Protein AF-A0A956QM37-F1 (afdb_monomer)

pLDDT: mean 87.68, std 10.73, range [43.72, 97.38]

Structure (mmCIF, N/CA/C/O backbone):
data_AF-A0A956QM37-F1
#
_entry.id   AF-A0A956QM37-F1
#
loop_
_atom_site.group_PDB
_atom_site.id
_atom_site.type_symbol
_atom_site.label_atom_id
_atom_site.label_alt_id
_atom_site.label_comp_id
_atom_site.label_asym_id
_atom_site.label_entity_id
_atom_site.label_seq_id
_atom_site.pdbx_PDB_ins_code
_atom_site.Cartn_x
_atom_site.Cartn_y
_atom_site.Cartn_z
_atom_site.occupancy
_atom_site.B_iso_or_equiv
_atom_site.auth_seq_id
_atom_site.auth_comp_id
_atom_site.auth_asym_id
_atom_site.auth_atom_id
_atom_site.pdbx_PDB_model_num
ATOM 1 N N . MET A 1 1 ? 3.817 -8.474 27.853 1.00 44.75 1 MET A N 1
ATOM 2 C CA . MET A 1 1 ? 2.717 -8.891 26.954 1.00 44.75 1 MET A CA 1
ATOM 3 C C . MET A 1 1 ? 1.978 -7.643 26.510 1.00 44.75 1 MET A C 1
ATOM 5 O O . MET A 1 1 ? 1.406 -6.959 27.348 1.00 44.75 1 MET A O 1
ATOM 9 N N . SER A 1 2 ? 2.094 -7.289 25.232 1.00 54.25 2 SER A N 1
ATOM 10 C CA . SER A 1 2 ? 1.433 -6.114 24.660 1.00 54.25 2 SER A CA 1
ATOM 11 C C . SER A 1 2 ? -0.084 -6.309 24.634 1.00 54.25 2 SER A C 1
ATOM 13 O O . SER A 1 2 ? -0.561 -7.375 24.242 1.00 54.25 2 SER A O 1
ATOM 15 N N . LYS A 1 3 ? -0.834 -5.305 25.097 1.00 61.78 3 LYS A N 1
ATOM 16 C CA . LYS A 1 3 ? -2.298 -5.317 25.081 1.00 61.78 3 LYS A CA 1
ATOM 17 C C . LYS A 1 3 ? -2.760 -4.947 23.674 1.00 61.78 3 LYS A C 1
ATOM 19 O O . LYS A 1 3 ? -2.433 -3.8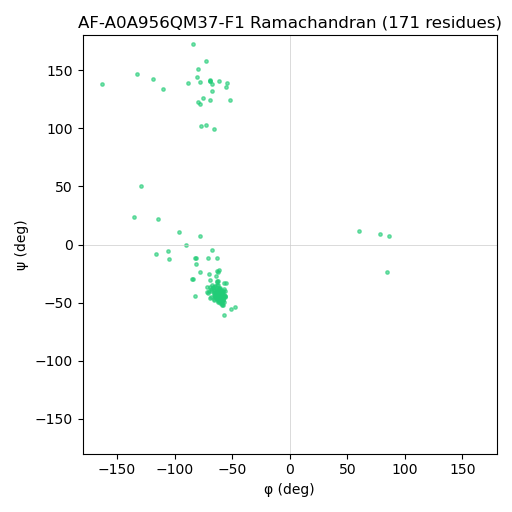70 23.192 1.00 61.78 3 LYS A O 1
ATOM 24 N N . LEU A 1 4 ? -3.538 -5.824 23.043 1.00 71.06 4 LEU A N 1
ATOM 25 C CA . LEU A 1 4 ? -4.319 -5.466 21.861 1.00 71.06 4 LEU A CA 1
ATOM 26 C C . LEU A 1 4 ? -5.369 -4.443 22.300 1.00 71.06 4 LEU A C 1
ATOM 28 O O . LEU A 1 4 ? -6.372 -4.815 22.914 1.00 71.06 4 LEU A O 1
ATOM 32 N N . THR A 1 5 ? -5.117 -3.159 22.061 1.00 73.25 5 THR A N 1
ATOM 33 C CA . THR A 1 5 ? -6.101 -2.116 22.346 1.00 73.25 5 THR A CA 1
ATOM 34 C C . THR A 1 5 ? -7.129 -2.038 21.215 1.00 73.25 5 THR A C 1
ATOM 36 O O . THR A 1 5 ? -6.802 -2.265 20.039 1.00 73.25 5 THR A O 1
ATOM 39 N N . PRO A 1 6 ? -8.402 -1.756 21.548 1.00 73.19 6 PRO A N 1
ATOM 40 C CA . PRO A 1 6 ? -9.410 -1.455 20.544 1.00 73.19 6 PRO A CA 1
ATOM 41 C C . PRO A 1 6 ? -8.937 -0.300 19.658 1.00 73.19 6 PRO A C 1
ATOM 43 O O . PRO A 1 6 ? -8.404 0.687 20.154 1.00 73.19 6 PRO A O 1
ATOM 46 N N . LEU A 1 7 ? -9.117 -0.453 18.348 1.00 82.38 7 LEU A N 1
ATOM 47 C CA . LEU A 1 7 ? -8.883 0.619 17.386 1.00 82.38 7 LEU A CA 1
ATOM 48 C C . LEU A 1 7 ? -9.972 1.687 17.579 1.00 82.38 7 LEU A C 1
ATOM 50 O O . LEU A 1 7 ? -11.131 1.324 17.795 1.00 82.38 7 LEU A O 1
ATOM 54 N N . THR A 1 8 ? -9.632 2.968 17.486 1.00 84.19 8 THR A N 1
ATOM 55 C CA . THR A 1 8 ? -10.595 4.073 17.622 1.00 84.19 8 THR A CA 1
ATOM 56 C C . THR A 1 8 ? -10.654 4.884 16.336 1.00 84.19 8 THR A C 1
ATOM 58 O O . THR A 1 8 ? -9.640 5.071 15.665 1.00 84.19 8 THR A O 1
ATOM 61 N N . ALA A 1 9 ? -11.850 5.338 15.959 1.00 85.25 9 ALA A N 1
ATOM 62 C CA . ALA A 1 9 ? -11.992 6.297 14.865 1.00 85.25 9 ALA A CA 1
ATOM 63 C C . ALA A 1 9 ? -11.415 7.652 15.296 1.00 85.25 9 ALA A C 1
ATOM 65 O O . ALA A 1 9 ? -11.558 8.029 16.461 1.00 85.25 9 ALA A O 1
ATOM 66 N N . ARG A 1 10 ? -10.751 8.348 14.372 1.00 83.94 10 ARG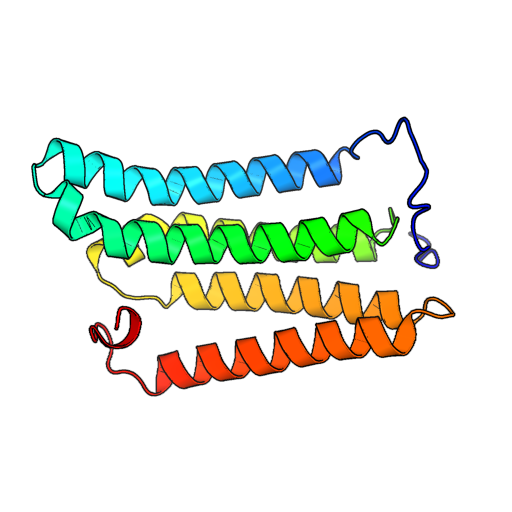 A N 1
ATOM 67 C CA . ARG A 1 10 ? -10.208 9.692 14.601 1.00 83.94 10 ARG A CA 1
ATOM 68 C C . ARG A 1 10 ? -11.300 10.753 14.493 1.00 83.94 10 ARG A C 1
ATOM 70 O O . ARG A 1 10 ? -12.272 10.572 13.760 1.00 83.94 10 ARG A O 1
ATOM 77 N N . ASP A 1 11 ? -11.110 11.842 15.233 1.00 83.12 11 ASP A N 1
ATOM 78 C CA . ASP A 1 11 ? -11.938 13.043 15.146 1.00 83.12 11 ASP A CA 1
ATOM 79 C C . ASP A 1 11 ? -11.529 13.863 13.904 1.00 83.12 11 ASP A C 1
ATOM 81 O O . ASP A 1 11 ? -10.358 14.239 13.793 1.00 83.12 11 ASP A O 1
ATOM 85 N N . PRO A 1 12 ? -12.441 14.126 12.948 1.00 80.94 12 PRO A N 1
ATOM 86 C CA . PRO A 1 12 ? -12.149 14.960 11.783 1.00 80.94 12 PRO A CA 1
ATOM 87 C C . PRO A 1 12 ? -11.800 16.418 12.120 1.00 80.94 12 PRO A C 1
ATOM 89 O O . PRO A 1 12 ? -11.143 17.066 11.305 1.00 80.94 12 PRO A O 1
ATOM 92 N N . ASP A 1 13 ? -12.218 16.922 13.286 1.00 81.75 13 ASP A N 1
ATOM 93 C CA . ASP A 1 13 ? -12.085 18.334 13.676 1.00 81.75 13 ASP A CA 1
ATOM 94 C C . ASP A 1 13 ? -10.830 18.618 14.541 1.00 81.75 13 ASP A C 1
ATOM 96 O O . ASP A 1 13 ? -10.654 19.709 15.091 1.00 81.75 13 ASP A O 1
ATOM 100 N N . GLU A 1 14 ? -9.908 17.656 14.663 1.00 80.81 14 GLU A N 1
ATOM 101 C CA . GLU A 1 14 ? -8.682 17.807 15.456 1.00 80.81 14 GLU A CA 1
ATOM 102 C C . GLU A 1 14 ? -7.658 18.754 14.787 1.00 80.81 14 GLU A C 1
ATOM 104 O O . GLU A 1 14 ? -6.923 18.388 13.869 1.00 80.81 14 GLU A O 1
ATOM 109 N N . HIS A 1 15 ? -7.559 19.994 15.281 1.00 69.69 15 HIS A N 1
ATOM 110 C CA . HIS A 1 15 ? -6.746 21.052 14.659 1.00 69.69 15 HIS A CA 1
ATOM 111 C C . HIS A 1 15 ? -5.211 20.885 14.735 1.00 69.69 15 HIS A C 1
ATOM 113 O O . HIS A 1 15 ? -4.512 21.454 13.899 1.00 69.69 15 HIS A O 1
ATOM 119 N N . HIS A 1 16 ? -4.661 20.166 15.723 1.00 72.31 16 HIS A N 1
ATOM 120 C CA . HIS A 1 16 ? -3.206 20.089 15.973 1.00 72.31 16 HIS A CA 1
ATOM 121 C C . HIS A 1 16 ? -2.700 18.647 16.104 1.00 72.31 16 HIS A C 1
ATOM 123 O O . HIS A 1 16 ? -1.988 18.299 17.049 1.00 72.31 16 HIS A O 1
ATOM 129 N N . ARG A 1 17 ? -3.052 17.797 15.138 1.00 76.88 17 ARG A N 1
ATOM 130 C CA . ARG A 1 17 ? -2.551 16.423 15.098 1.00 76.88 17 ARG A CA 1
ATOM 131 C C . ARG A 1 17 ? -1.051 16.387 14.779 1.00 76.88 17 ARG A C 1
ATOM 133 O O . ARG A 1 17 ? -0.614 16.844 13.724 1.00 76.88 17 ARG A O 1
ATOM 140 N N . ALA A 1 18 ? -0.277 15.744 15.650 1.00 82.06 18 ALA A N 1
ATOM 141 C CA . ALA A 1 18 ? 1.107 15.378 15.372 1.00 82.06 18 ALA A CA 1
ATOM 142 C C . ALA A 1 18 ? 1.180 14.002 14.687 1.00 82.06 18 ALA A C 1
ATOM 144 O O . ALA A 1 18 ? 0.476 13.067 15.075 1.00 82.06 18 ALA A O 1
ATOM 145 N N . ALA A 1 19 ? 2.050 13.864 13.684 1.00 84.19 19 ALA A N 1
ATOM 146 C CA . ALA A 1 19 ? 2.355 12.563 13.097 1.00 84.19 19 ALA A CA 1
ATOM 147 C C . ALA A 1 19 ? 3.098 11.689 14.116 1.00 84.19 19 ALA A C 1
ATOM 149 O O . ALA A 1 19 ? 4.003 12.155 14.816 1.00 84.19 19 ALA A O 1
ATOM 150 N N . THR A 1 20 ? 2.738 10.410 14.194 1.00 88.12 20 THR A N 1
ATOM 151 C CA . THR A 1 20 ? 3.467 9.477 15.066 1.00 88.12 20 THR A CA 1
ATOM 152 C C . THR A 1 20 ? 4.837 9.139 14.471 1.00 88.12 20 THR A C 1
ATOM 154 O O . THR A 1 20 ? 5.044 9.220 13.261 1.00 88.12 20 THR A O 1
ATOM 157 N N . THR A 1 21 ? 5.790 8.687 15.294 1.00 91.50 21 THR A N 1
ATOM 158 C CA . THR A 1 21 ? 7.106 8.239 14.795 1.00 91.50 21 THR A CA 1
ATOM 159 C C . THR A 1 21 ? 6.982 7.116 13.760 1.00 91.50 21 THR A C 1
ATOM 161 O O . THR A 1 21 ? 7.779 7.049 12.829 1.00 91.50 21 THR A O 1
ATOM 164 N N . LEU A 1 22 ? 5.978 6.244 13.899 1.00 90.69 22 LEU A N 1
ATOM 165 C CA . LEU A 1 22 ? 5.732 5.166 12.944 1.00 90.69 22 LEU A CA 1
ATOM 166 C C . LEU A 1 22 ? 5.179 5.694 11.614 1.00 90.69 22 LEU A C 1
ATOM 168 O O . LEU A 1 22 ? 5.603 5.217 10.566 1.00 90.69 22 LEU A O 1
ATOM 172 N N . GLU A 1 23 ? 4.268 6.673 11.657 1.00 90.88 23 GLU A N 1
ATOM 173 C CA . GLU A 1 23 ? 3.761 7.361 10.460 1.00 90.88 23 GLU A CA 1
ATOM 174 C C . GLU A 1 23 ? 4.913 8.056 9.716 1.00 90.88 23 GLU A C 1
ATOM 176 O O . GLU A 1 23 ? 5.107 7.819 8.528 1.00 90.88 23 GLU A O 1
ATOM 181 N N . LEU A 1 24 ? 5.774 8.788 10.431 1.00 93.44 24 LEU A N 1
ATOM 182 C CA . LEU A 1 24 ? 6.959 9.421 9.839 1.00 93.44 24 LEU A CA 1
ATOM 183 C C . LEU A 1 24 ? 7.935 8.404 9.234 1.00 93.44 24 LEU A C 1
ATOM 185 O O . LEU A 1 24 ? 8.504 8.634 8.166 1.00 93.44 24 LEU A O 1
ATOM 189 N N . PHE A 1 25 ? 8.136 7.264 9.899 1.00 94.81 25 PHE A N 1
ATOM 190 C CA . PHE A 1 25 ? 8.974 6.197 9.358 1.00 94.81 25 PHE A CA 1
ATOM 191 C C . PHE A 1 25 ? 8.355 5.575 8.098 1.00 94.81 25 PHE A C 1
ATOM 193 O O . PHE A 1 25 ? 9.074 5.266 7.150 1.00 94.81 25 PHE A O 1
ATOM 200 N N . PHE A 1 26 ? 7.028 5.434 8.052 1.00 94.25 26 PHE A N 1
ATOM 201 C CA . PHE A 1 26 ? 6.314 4.953 6.868 1.00 94.25 26 PHE A CA 1
ATOM 202 C C . PHE A 1 26 ? 6.498 5.899 5.682 1.00 94.25 26 PHE A C 1
ATOM 204 O O . PHE A 1 26 ? 6.808 5.451 4.573 1.00 94.25 26 PHE A O 1
ATOM 211 N N . ASP A 1 27 ? 6.354 7.201 5.924 1.00 94.69 27 ASP A N 1
ATOM 212 C CA . ASP A 1 27 ? 6.549 8.229 4.906 1.00 94.69 27 ASP A CA 1
ATOM 213 C C . ASP A 1 27 ? 7.988 8.216 4.379 1.00 94.69 27 ASP A C 1
ATOM 215 O O . ASP A 1 27 ? 8.198 8.231 3.165 1.00 94.69 27 ASP A O 1
ATOM 219 N N . LEU A 1 28 ? 8.984 8.069 5.262 1.00 95.94 28 LEU A N 1
ATOM 220 C CA . LEU A 1 28 ? 10.385 7.934 4.860 1.00 95.94 28 LEU A CA 1
ATOM 221 C C . LEU A 1 28 ? 10.611 6.719 3.945 1.00 95.94 28 LEU A C 1
ATOM 223 O O . LEU A 1 28 ? 11.232 6.852 2.891 1.00 95.94 28 LEU A O 1
ATOM 227 N N . ILE A 1 29 ? 10.097 5.542 4.313 1.00 95.50 29 ILE A N 1
ATOM 228 C CA . ILE A 1 29 ? 10.225 4.325 3.492 1.00 95.50 29 ILE A CA 1
ATOM 229 C C . ILE A 1 29 ? 9.535 4.501 2.134 1.00 95.50 29 ILE A C 1
ATOM 231 O O . ILE A 1 29 ? 10.074 4.085 1.108 1.00 95.50 29 ILE A O 1
ATOM 235 N N . SER A 1 30 ? 8.374 5.155 2.111 1.00 93.06 30 SER A N 1
ATOM 236 C CA . SER A 1 30 ? 7.633 5.430 0.877 1.00 93.06 30 SER A CA 1
ATOM 237 C C . SER A 1 30 ? 8.414 6.360 -0.056 1.00 93.06 30 SER A C 1
ATOM 239 O O . SER A 1 30 ? 8.519 6.086 -1.251 1.00 93.06 30 SER A O 1
ATOM 241 N N . VAL A 1 31 ? 9.038 7.412 0.486 1.00 94.94 31 VAL A N 1
ATOM 242 C CA . VAL A 1 31 ? 9.914 8.314 -0.279 1.00 94.94 31 VAL A CA 1
ATOM 243 C C . VAL A 1 31 ? 11.145 7.578 -0.808 1.00 94.94 31 VAL A C 1
ATOM 245 O O . VAL A 1 31 ? 11.508 7.770 -1.966 1.00 94.94 31 VAL A O 1
ATOM 248 N N . ILE A 1 32 ? 11.758 6.695 -0.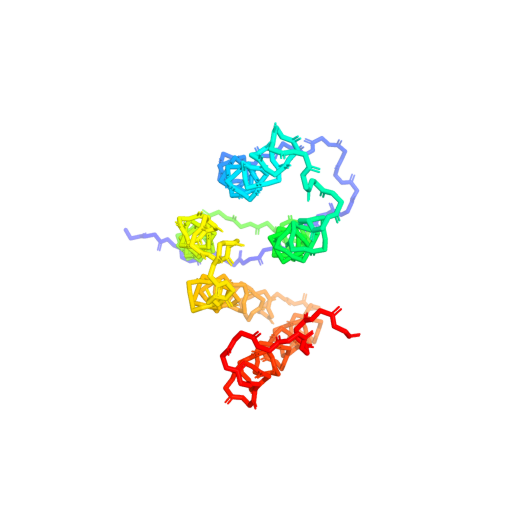013 1.00 94.56 32 ILE A N 1
ATOM 249 C CA . ILE A 1 32 ? 12.882 5.857 -0.463 1.00 94.56 32 ILE A CA 1
ATOM 250 C C . ILE A 1 32 ? 12.454 4.954 -1.629 1.00 94.56 32 ILE A C 1
ATOM 252 O O . ILE A 1 32 ? 13.180 4.841 -2.617 1.00 94.56 32 ILE A O 1
ATOM 256 N N . ALA A 1 33 ? 11.267 4.348 -1.555 1.00 93.50 33 ALA A N 1
ATOM 257 C CA . ALA A 1 33 ? 10.747 3.505 -2.626 1.00 93.50 33 ALA A CA 1
ATOM 258 C C . ALA A 1 33 ? 10.495 4.298 -3.920 1.00 93.50 33 ALA A C 1
ATOM 260 O O . ALA A 1 33 ? 10.878 3.853 -5.003 1.00 93.50 33 ALA A O 1
ATOM 261 N N . ILE A 1 34 ? 9.917 5.498 -3.811 1.00 93.62 34 ILE A N 1
ATOM 262 C CA . ILE A 1 34 ? 9.740 6.414 -4.947 1.00 93.62 34 ILE A CA 1
ATOM 263 C C . ILE A 1 34 ? 11.099 6.813 -5.533 1.00 93.62 34 ILE A C 1
ATOM 265 O O . ILE A 1 34 ? 11.277 6.775 -6.750 1.00 93.62 34 ILE A O 1
ATOM 269 N N . ALA A 1 35 ? 12.077 7.152 -4.690 1.00 93.81 35 ALA A N 1
ATOM 270 C CA . ALA A 1 35 ? 13.417 7.517 -5.133 1.00 93.81 35 ALA A CA 1
ATOM 271 C C . ALA A 1 35 ? 14.084 6.382 -5.928 1.00 93.81 35 ALA A C 1
ATOM 273 O O . ALA A 1 35 ? 14.668 6.647 -6.977 1.00 93.81 35 ALA A O 1
ATOM 274 N N . ALA A 1 36 ? 13.932 5.126 -5.493 1.00 92.94 36 ALA A N 1
ATOM 275 C CA . ALA A 1 36 ? 14.464 3.963 -6.205 1.00 92.94 36 ALA A CA 1
ATOM 276 C C . ALA A 1 36 ? 13.902 3.831 -7.633 1.00 92.94 36 ALA A C 1
ATOM 278 O O . ALA A 1 36 ? 14.645 3.525 -8.564 1.00 92.94 36 ALA A O 1
ATOM 279 N N . VAL A 1 37 ? 12.613 4.124 -7.833 1.00 91.25 37 VAL A N 1
ATOM 280 C CA . VAL A 1 37 ? 11.990 4.148 -9.169 1.00 91.25 37 VAL A CA 1
ATOM 281 C C . VAL A 1 37 ? 12.487 5.340 -9.999 1.00 91.25 37 VAL A C 1
ATOM 283 O O . VAL A 1 37 ? 12.771 5.193 -11.189 1.00 91.25 37 VAL A O 1
ATOM 286 N N . THR A 1 38 ? 12.652 6.511 -9.380 1.00 92.56 38 THR A N 1
ATOM 287 C CA . THR A 1 38 ? 13.151 7.732 -10.041 1.00 92.56 38 THR A CA 1
ATOM 288 C C . THR A 1 38 ? 14.570 7.576 -10.586 1.00 92.56 38 THR A C 1
ATOM 290 O O . THR A 1 38 ? 14.885 8.150 -11.628 1.00 92.56 38 THR A O 1
ATOM 293 N N . VAL A 1 39 ? 15.420 6.766 -9.945 1.00 91.81 39 VAL A N 1
ATOM 294 C CA . VAL A 1 39 ? 16.781 6.474 -10.434 1.00 91.81 39 VAL A CA 1
ATOM 295 C C . VAL A 1 39 ? 16.758 5.895 -11.854 1.00 91.81 39 VAL A C 1
ATOM 297 O O . VAL A 1 39 ? 17.604 6.268 -12.667 1.00 91.81 39 VAL A O 1
ATOM 300 N N . GLY A 1 40 ? 15.784 5.039 -12.183 1.00 87.38 40 GLY A N 1
ATOM 301 C CA . GLY A 1 40 ? 15.637 4.484 -13.534 1.00 87.38 40 GLY A CA 1
ATOM 302 C C . GLY A 1 40 ? 15.343 5.561 -14.580 1.00 87.38 40 GLY A C 1
ATOM 303 O O . GLY A 1 40 ? 15.984 5.604 -15.630 1.00 87.38 40 GLY A O 1
ATOM 304 N N . LEU A 1 41 ? 14.437 6.492 -14.263 1.00 90.94 41 LEU A N 1
ATOM 305 C CA . LEU A 1 41 ? 14.133 7.626 -15.139 1.00 90.94 41 LEU A CA 1
ATOM 306 C C . LEU A 1 41 ? 15.333 8.570 -15.288 1.00 90.94 41 LEU A C 1
ATOM 308 O O . LEU A 1 41 ? 15.595 9.056 -16.384 1.00 90.94 41 LEU A O 1
ATOM 312 N N . HIS A 1 42 ? 16.077 8.815 -14.207 1.00 91.56 42 HIS A N 1
ATOM 313 C CA . HIS A 1 42 ? 17.265 9.666 -14.243 1.00 91.56 42 HIS A CA 1
ATOM 314 C C . HIS A 1 42 ? 18.322 9.140 -15.226 1.00 91.56 42 HIS A C 1
ATOM 316 O O . HIS A 1 42 ? 18.807 9.909 -16.055 1.00 91.56 42 HIS A O 1
ATOM 322 N N . HIS A 1 43 ? 18.625 7.837 -15.185 1.00 90.25 43 HIS A N 1
ATOM 323 C CA . HIS A 1 43 ? 19.547 7.212 -16.141 1.00 90.25 43 HIS A CA 1
ATOM 324 C C . HIS A 1 43 ? 19.034 7.335 -17.578 1.00 90.25 43 HIS A C 1
ATOM 326 O O . HIS A 1 43 ? 19.787 7.719 -18.468 1.00 90.25 43 HIS A O 1
ATOM 332 N N . ALA A 1 44 ? 17.735 7.114 -17.795 1.00 88.50 44 ALA A N 1
ATOM 333 C CA . ALA A 1 44 ? 17.145 7.238 -19.123 1.00 88.50 44 ALA A CA 1
ATOM 334 C C . ALA A 1 44 ? 17.221 8.658 -19.699 1.00 88.50 44 ALA A C 1
ATOM 336 O O . ALA A 1 44 ? 17.478 8.849 -20.887 1.00 88.50 44 ALA A O 1
ATOM 337 N N . ILE A 1 45 ? 17.035 9.675 -18.855 1.00 92.88 45 ILE A N 1
ATOM 338 C CA . ILE A 1 45 ? 17.220 11.073 -19.253 1.00 92.88 45 ILE A CA 1
ATOM 339 C C . ILE A 1 45 ? 18.688 11.340 -19.601 1.00 92.88 45 ILE A C 1
ATOM 341 O O . ILE A 1 45 ? 18.956 11.964 -20.626 1.00 92.88 45 ILE A O 1
ATOM 345 N N . ALA A 1 46 ? 19.629 10.854 -18.786 1.00 93.62 46 ALA A N 1
ATOM 346 C CA . ALA A 1 46 ? 21.062 11.044 -19.013 1.00 93.62 46 ALA A CA 1
ATOM 347 C C . ALA A 1 46 ? 21.554 10.388 -20.318 1.00 93.62 46 ALA A C 1
ATOM 349 O O . ALA A 1 46 ? 22.454 10.913 -20.969 1.00 93.62 46 ALA A O 1
ATOM 350 N N . GLU A 1 47 ? 20.937 9.279 -20.723 1.00 92.06 47 GLU A N 1
ATOM 351 C CA . GLU A 1 47 ? 21.247 8.537 -21.952 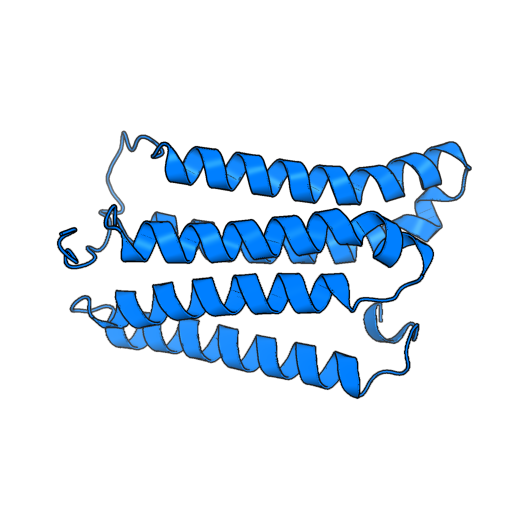1.00 92.06 47 GLU A CA 1
ATOM 352 C C . GLU A 1 47 ? 20.439 9.007 -23.182 1.00 92.06 47 GLU A C 1
ATOM 354 O O . GLU A 1 47 ? 20.628 8.491 -24.283 1.00 92.06 47 GLU A O 1
ATOM 359 N N . GLY A 1 48 ? 19.556 10.001 -23.027 1.00 90.69 48 GLY A N 1
ATOM 360 C CA . GLY A 1 48 ? 18.807 10.617 -24.129 1.00 90.69 48 GLY A CA 1
ATOM 361 C C . GLY A 1 48 ? 17.493 9.927 -24.520 1.00 90.69 48 GLY A C 1
ATOM 362 O O . GLY A 1 48 ? 16.862 10.351 -25.485 1.00 90.69 48 GLY A O 1
ATOM 363 N N . HIS A 1 49 ? 17.031 8.921 -23.770 1.00 89.19 49 HIS A N 1
ATOM 364 C CA . HIS A 1 49 ? 15.788 8.168 -24.031 1.00 89.19 49 HIS A CA 1
ATOM 365 C C . HIS A 1 49 ? 14.707 8.349 -22.948 1.00 89.19 49 HIS A C 1
ATOM 367 O O . HIS A 1 49 ? 13.766 7.567 -22.828 1.00 89.19 49 HIS A O 1
ATOM 373 N N . GLY A 1 50 ? 14.775 9.442 -22.181 1.00 87.00 50 GLY A N 1
ATOM 374 C CA . GLY A 1 50 ? 13.852 9.718 -21.071 1.00 87.00 50 GLY A CA 1
ATOM 375 C C . GLY A 1 50 ? 12.355 9.711 -21.428 1.00 87.00 50 GLY A C 1
ATOM 376 O O . GLY A 1 50 ? 11.544 9.292 -20.605 1.00 87.00 50 GLY A O 1
ATOM 377 N N . ILE A 1 51 ? 11.972 10.123 -22.645 1.00 88.81 51 ILE A N 1
ATOM 378 C CA . ILE A 1 51 ? 10.565 10.102 -23.097 1.00 88.81 51 ILE A CA 1
ATOM 379 C C . ILE A 1 51 ? 10.048 8.662 -23.217 1.00 88.81 51 ILE A C 1
ATOM 381 O O . ILE A 1 51 ? 8.926 8.376 -22.804 1.00 88.81 51 ILE A O 1
ATOM 385 N N . GLU A 1 52 ? 10.869 7.744 -23.728 1.00 85.62 52 GLU A N 1
ATOM 386 C CA . GLU A 1 52 ? 10.512 6.328 -23.887 1.00 85.62 52 GLU A CA 1
ATOM 387 C C . GLU A 1 52 ? 10.398 5.619 -22.533 1.00 85.62 52 GLU A C 1
ATOM 389 O O . GLU A 1 52 ? 9.586 4.710 -22.349 1.00 85.62 52 GLU A O 1
ATOM 394 N N . ALA A 1 53 ? 11.184 6.069 -21.556 1.00 86.56 53 ALA A N 1
ATOM 395 C CA . ALA A 1 53 ? 11.193 5.540 -20.201 1.00 86.56 53 ALA A CA 1
ATOM 396 C C . ALA A 1 53 ? 10.060 6.091 -19.310 1.00 86.56 53 ALA A C 1
ATOM 398 O O . ALA A 1 53 ? 9.734 5.497 -18.275 1.00 86.56 53 ALA A O 1
ATOM 399 N N . LEU A 1 54 ? 9.430 7.202 -19.707 1.00 89.56 54 LEU A N 1
ATOM 400 C CA . LEU A 1 54 ? 8.416 7.897 -18.914 1.00 89.56 54 LEU A CA 1
ATOM 401 C C . LEU A 1 54 ? 7.192 7.025 -18.569 1.00 89.56 54 LEU A C 1
ATOM 403 O O . LEU A 1 54 ? 6.816 7.014 -17.396 1.00 89.56 54 LEU A O 1
ATOM 407 N N . PRO A 1 55 ? 6.586 6.247 -19.492 1.00 88.06 55 PRO A N 1
ATOM 408 C CA . PRO A 1 55 ? 5.444 5.394 -19.152 1.00 88.06 55 PRO A CA 1
ATOM 409 C C . PRO A 1 55 ? 5.782 4.342 -18.089 1.00 88.06 55 PRO A C 1
ATOM 411 O O . PRO A 1 55 ? 4.982 4.089 -17.189 1.00 88.06 55 PRO A O 1
ATOM 414 N N . ARG A 1 56 ? 6.995 3.771 -18.144 1.00 85.75 56 ARG A N 1
ATOM 415 C CA . ARG A 1 56 ? 7.470 2.791 -17.153 1.00 85.75 56 ARG A CA 1
ATOM 416 C C . ARG A 1 56 ? 7.621 3.434 -15.784 1.00 85.75 56 ARG A C 1
ATOM 418 O O . ARG A 1 56 ? 7.137 2.889 -14.795 1.00 85.75 56 ARG A O 1
ATOM 425 N N . PHE A 1 57 ? 8.245 4.609 -15.739 1.00 90.31 57 PHE A N 1
ATOM 426 C CA . PHE A 1 57 ? 8.367 5.389 -14.513 1.00 90.31 57 PHE A CA 1
ATOM 427 C C . PHE A 1 57 ? 6.996 5.719 -13.916 1.00 90.31 57 PHE A C 1
ATOM 429 O O . PHE A 1 57 ? 6.760 5.420 -12.749 1.00 90.31 57 PHE A O 1
ATOM 436 N N . VAL A 1 58 ? 6.083 6.286 -14.713 1.00 91.69 58 VAL A N 1
ATOM 437 C CA . VAL A 1 58 ? 4.747 6.692 -14.254 1.00 91.69 58 VAL A CA 1
ATOM 438 C C . VAL A 1 58 ? 3.973 5.496 -13.710 1.00 91.69 58 VAL A C 1
ATOM 440 O O . VAL A 1 58 ? 3.382 5.601 -12.640 1.00 91.69 58 VAL A O 1
ATOM 443 N N . PHE A 1 59 ? 4.019 4.350 -14.389 1.00 88.19 59 PHE A N 1
ATOM 444 C CA . PHE A 1 59 ? 3.371 3.126 -13.921 1.00 88.19 59 PHE A CA 1
ATOM 445 C C . PHE A 1 59 ? 3.883 2.684 -12.540 1.00 88.19 59 PHE A C 1
ATOM 447 O O . PHE A 1 59 ? 3.090 2.477 -11.619 1.00 88.19 59 PHE A O 1
ATOM 454 N N . LEU A 1 60 ? 5.205 2.585 -12.364 1.00 89.38 60 LEU A N 1
ATOM 455 C CA . LEU A 1 60 ? 5.808 2.157 -11.096 1.00 89.38 60 LEU A CA 1
ATOM 456 C C . LEU A 1 60 ? 5.607 3.187 -9.979 1.00 89.38 60 LEU A C 1
ATOM 458 O O . LEU A 1 60 ? 5.335 2.819 -8.836 1.00 89.38 60 LEU A O 1
ATOM 462 N N . PHE A 1 61 ? 5.698 4.474 -10.314 1.00 92.44 61 PHE A N 1
ATOM 463 C CA . PHE A 1 61 ? 5.412 5.567 -9.395 1.00 92.44 61 PHE A CA 1
ATOM 464 C C . PHE A 1 61 ? 3.963 5.507 -8.908 1.00 92.44 61 PHE A C 1
ATOM 466 O O . PHE A 1 61 ? 3.724 5.532 -7.702 1.00 92.44 61 PHE A O 1
ATOM 473 N N . LEU A 1 62 ? 3.000 5.382 -9.827 1.00 92.19 62 LEU A N 1
ATOM 474 C CA . LEU A 1 62 ? 1.578 5.303 -9.494 1.00 92.19 62 LEU A CA 1
ATOM 475 C C . LEU A 1 62 ? 1.256 4.066 -8.661 1.00 92.19 62 LEU A C 1
ATOM 477 O O . LEU A 1 62 ? 0.419 4.158 -7.764 1.00 92.19 62 LEU A O 1
ATOM 481 N N . ALA A 1 63 ? 1.936 2.943 -8.908 1.00 89.38 63 ALA A N 1
ATOM 482 C CA . ALA A 1 63 ? 1.830 1.774 -8.049 1.00 89.38 63 ALA A CA 1
ATOM 483 C C . ALA A 1 63 ? 2.215 2.144 -6.609 1.00 89.38 63 ALA A C 1
ATOM 485 O O . ALA A 1 63 ? 1.360 2.115 -5.731 1.00 89.38 63 ALA A O 1
ATOM 486 N N . ILE A 1 64 ? 3.442 2.602 -6.347 1.00 90.75 64 ILE A N 1
ATOM 487 C CA . ILE A 1 64 ? 3.866 2.951 -4.976 1.00 90.75 64 ILE A CA 1
ATOM 488 C C . ILE A 1 64 ? 2.957 4.023 -4.358 1.00 90.75 64 ILE A C 1
ATOM 490 O O . ILE A 1 64 ? 2.498 3.876 -3.221 1.00 90.75 64 ILE A O 1
ATOM 494 N N . TRP A 1 65 ? 2.650 5.072 -5.119 1.00 93.19 65 TRP A N 1
ATOM 495 C CA . TRP A 1 65 ? 1.795 6.169 -4.680 1.00 93.19 65 TRP A CA 1
ATOM 496 C C . TRP A 1 65 ? 0.406 5.684 -4.254 1.00 93.19 65 TRP A C 1
ATOM 498 O O . TRP A 1 65 ? -0.121 6.131 -3.236 1.00 93.19 65 TRP A O 1
ATOM 508 N N . TRP A 1 66 ? -0.179 4.722 -4.971 1.00 93.31 66 TRP A N 1
ATOM 509 C CA . TRP A 1 66 ? -1.490 4.180 -4.625 1.00 93.31 66 TRP A CA 1
ATOM 510 C C . TRP A 1 66 ? -1.484 3.389 -3.308 1.00 93.31 66 TRP A C 1
ATOM 512 O O . TRP A 1 66 ? -2.465 3.434 -2.554 1.00 93.31 66 TRP A O 1
ATOM 522 N N . ALA A 1 67 ? -0.394 2.677 -2.999 1.00 89.81 67 ALA A N 1
ATOM 523 C CA . ALA A 1 67 ? -0.244 1.988 -1.715 1.00 89.81 67 ALA A CA 1
ATOM 524 C C . ALA A 1 67 ? -0.093 2.988 -0.576 1.00 89.81 67 ALA A C 1
ATOM 526 O O . ALA A 1 67 ? -0.772 2.846 0.443 1.00 89.81 67 ALA A O 1
ATOM 527 N N . TRP A 1 68 ? 0.739 4.012 -0.777 1.00 93.94 68 TRP A N 1
ATOM 528 C CA . TRP A 1 68 ? 0.890 5.105 0.175 1.00 93.94 68 TRP A CA 1
ATOM 529 C C . TRP A 1 68 ? -0.461 5.777 0.446 1.00 93.94 68 TRP A C 1
ATOM 531 O O . TRP A 1 68 ? -0.882 5.850 1.594 1.00 93.94 68 TRP A O 1
ATOM 541 N N . MET A 1 69 ? -1.217 6.132 -0.598 1.00 94.12 69 MET A N 1
ATOM 542 C CA . MET A 1 69 ? -2.535 6.757 -0.456 1.00 94.12 69 MET A CA 1
ATOM 543 C C . MET A 1 69 ? -3.521 5.893 0.344 1.00 94.12 69 MET A C 1
ATOM 545 O O . MET A 1 69 ? -4.247 6.403 1.196 1.00 94.12 69 MET A O 1
ATOM 549 N N . ASN A 1 70 ? -3.528 4.574 0.112 1.00 92.75 70 ASN A N 1
ATOM 550 C CA . ASN A 1 70 ? -4.367 3.653 0.883 1.00 92.75 70 ASN A CA 1
ATOM 551 C C . ASN A 1 70 ? -4.035 3.722 2.375 1.00 92.75 70 ASN A C 1
ATOM 553 O O . ASN A 1 70 ? -4.951 3.846 3.190 1.00 92.75 70 ASN A O 1
ATOM 557 N N . PHE A 1 71 ? -2.748 3.656 2.724 1.00 92.31 71 PHE A N 1
ATOM 558 C CA . PHE A 1 71 ? -2.313 3.770 4.112 1.00 92.31 71 PHE A CA 1
ATOM 559 C C . PHE A 1 71 ? -2.664 5.137 4.704 1.00 92.31 71 PHE A C 1
ATOM 561 O O . PHE A 1 71 ? -3.252 5.182 5.782 1.00 92.31 71 PHE A O 1
ATOM 568 N N . THR A 1 72 ? -2.398 6.229 3.985 1.00 91.50 72 THR A N 1
ATOM 569 C CA . THR A 1 72 ? -2.730 7.592 4.415 1.00 91.50 72 THR A CA 1
ATOM 570 C C . THR A 1 72 ? -4.217 7.733 4.720 1.00 91.50 72 THR A C 1
ATOM 572 O O . THR A 1 72 ? -4.572 8.251 5.773 1.00 91.50 72 THR A O 1
ATOM 575 N N . TRP A 1 73 ? -5.110 7.204 3.877 1.00 91.62 73 TRP A N 1
ATOM 576 C CA . TRP A 1 73 ? -6.549 7.213 4.166 1.00 91.62 73 TRP A CA 1
ATOM 577 C C . TRP A 1 73 ? -6.908 6.452 5.443 1.00 91.62 73 TRP A C 1
ATOM 579 O O . TRP A 1 73 ? -7.727 6.929 6.228 1.00 91.62 73 TRP A O 1
ATOM 589 N N . PHE A 1 74 ? -6.296 5.291 5.680 1.00 92.69 74 PHE A N 1
ATOM 590 C CA . PHE A 1 74 ? -6.521 4.543 6.917 1.00 92.69 74 PHE A CA 1
ATOM 591 C C . PHE A 1 74 ? -6.001 5.296 8.142 1.00 92.69 74 PHE A C 1
ATOM 593 O O . PHE A 1 74 ? -6.730 5.436 9.122 1.00 92.69 74 PHE A O 1
ATOM 600 N N . ALA A 1 75 ? -4.775 5.815 8.071 1.00 90.38 75 ALA A N 1
ATOM 601 C CA . ALA A 1 75 ? -4.164 6.598 9.137 1.00 90.38 75 ALA A CA 1
ATOM 602 C C . ALA A 1 75 ? -4.920 7.914 9.379 1.00 90.38 75 ALA A C 1
ATOM 604 O O . ALA A 1 75 ? -4.926 8.427 10.489 1.00 90.38 75 ALA A O 1
ATOM 605 N N . SER A 1 76 ? -5.600 8.487 8.391 1.00 88.56 76 SER A N 1
ATOM 606 C CA . SER A 1 76 ? -6.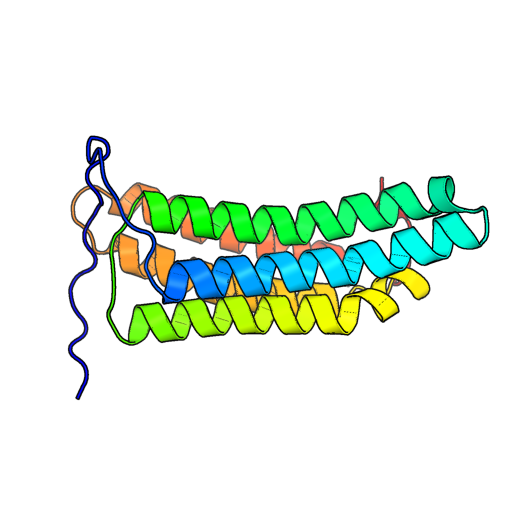477 9.640 8.619 1.00 88.56 76 SER A CA 1
ATOM 607 C C . SER A 1 76 ? -7.757 9.261 9.362 1.00 88.56 76 SER A C 1
ATOM 609 O O . SER A 1 76 ? -8.214 10.027 10.202 1.00 88.56 76 SER A O 1
ATOM 611 N N . ALA A 1 77 ? -8.319 8.082 9.088 1.00 88.56 77 ALA A N 1
ATOM 612 C CA . ALA A 1 77 ? -9.602 7.657 9.644 1.00 88.56 77 ALA A CA 1
ATOM 613 C C . ALA A 1 77 ? -9.508 7.014 11.037 1.00 88.56 77 ALA A C 1
ATOM 615 O O . ALA A 1 77 ? -10.464 7.088 11.810 1.00 88.56 77 ALA A O 1
ATOM 616 N N . PHE A 1 78 ? -8.392 6.361 11.363 1.00 90.00 78 PHE A N 1
ATOM 617 C CA . PHE A 1 78 ? -8.253 5.589 12.596 1.00 90.00 78 PHE A CA 1
ATOM 618 C C . PHE A 1 78 ? -6.956 5.894 13.335 1.00 90.00 78 PHE A C 1
ATOM 620 O O . PHE A 1 78 ? -5.915 6.129 12.723 1.00 90.00 78 PHE A O 1
ATOM 627 N N . ASP A 1 79 ? -7.034 5.831 14.662 1.00 82.94 79 ASP A N 1
ATOM 628 C CA . ASP A 1 79 ? -5.891 5.942 15.558 1.00 82.94 79 ASP A CA 1
ATOM 629 C C . ASP A 1 79 ? -5.609 4.589 16.213 1.00 82.94 79 ASP A C 1
ATOM 631 O O . ASP A 1 79 ? -6.518 3.875 16.660 1.00 82.94 79 ASP A O 1
ATOM 635 N N . SER A 1 80 ? -4.339 4.199 16.231 1.00 78.94 80 SER A N 1
ATOM 636 C CA . SER A 1 80 ? -3.893 2.961 16.858 1.00 78.94 80 SER A CA 1
ATOM 637 C C . SER A 1 80 ? -2.394 2.984 17.093 1.00 78.94 80 SER A C 1
ATOM 639 O O . SER A 1 80 ? -1.636 3.367 16.209 1.00 78.94 80 SER A O 1
ATOM 641 N N . ASP A 1 81 ? -1.960 2.505 18.257 1.00 79.44 81 ASP A N 1
ATOM 642 C CA . ASP A 1 81 ? -0.533 2.375 18.577 1.00 79.44 81 ASP A CA 1
ATOM 643 C C . ASP A 1 81 ? -0.177 1.028 19.234 1.00 79.44 81 ASP A C 1
ATOM 645 O O . ASP A 1 81 ? 0.814 0.883 19.951 1.00 79.44 81 ASP A O 1
ATOM 649 N N . ASP A 1 82 ? -0.991 -0.004 19.014 1.00 87.62 82 ASP A N 1
ATOM 650 C CA . ASP A 1 82 ? -0.700 -1.318 19.584 1.00 87.62 82 ASP A CA 1
ATOM 651 C C . ASP A 1 82 ? 0.281 -2.139 18.733 1.00 87.62 82 ASP A C 1
ATOM 653 O O . ASP A 1 82 ? 0.654 -1.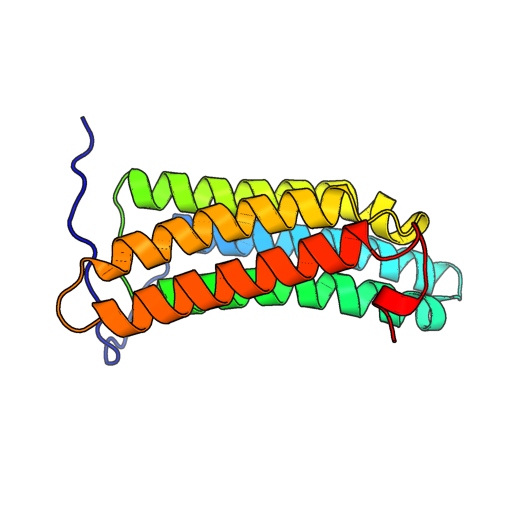803 17.605 1.00 87.62 82 ASP A O 1
ATOM 657 N N . THR A 1 83 ? 0.704 -3.279 19.278 1.00 88.38 83 THR A N 1
ATOM 658 C CA . THR A 1 83 ? 1.693 -4.130 18.607 1.00 88.38 83 THR A CA 1
ATOM 659 C C . THR A 1 83 ? 1.185 -4.716 17.296 1.00 88.38 83 THR A C 1
ATOM 661 O O . THR A 1 83 ? 1.972 -4.829 16.363 1.00 88.38 83 THR A O 1
ATOM 664 N N . LEU A 1 84 ? -0.100 -5.064 17.182 1.00 89.69 84 LEU A N 1
ATOM 665 C CA . LEU A 1 84 ? -0.626 -5.605 15.929 1.00 89.69 84 LEU A CA 1
ATOM 666 C C . LEU A 1 84 ? -0.645 -4.542 14.826 1.00 89.69 84 LEU A C 1
ATOM 668 O O . LEU A 1 84 ? -0.297 -4.856 13.691 1.00 89.69 84 LEU A O 1
ATOM 672 N N . TYR A 1 85 ? -1.005 -3.296 15.152 1.00 91.38 85 TYR A N 1
ATOM 673 C CA . TYR A 1 85 ? -0.917 -2.177 14.214 1.00 91.38 85 TYR A CA 1
ATOM 674 C C . TYR A 1 85 ? 0.522 -1.997 13.733 1.00 91.38 85 TYR A C 1
ATOM 676 O O . TYR A 1 85 ? 0.776 -2.052 12.532 1.00 91.38 85 TYR A O 1
ATOM 684 N N . ARG A 1 86 ? 1.477 -1.903 14.667 1.00 92.94 86 ARG A N 1
ATOM 685 C CA . ARG A 1 86 ? 2.905 -1.755 14.352 1.00 92.94 86 ARG A CA 1
ATOM 686 C C . ARG A 1 86 ? 3.422 -2.883 13.459 1.00 92.94 86 ARG A C 1
ATOM 688 O O . ARG A 1 86 ? 4.087 -2.607 12.469 1.00 92.94 86 ARG A O 1
ATOM 695 N N . LEU A 1 87 ? 3.075 -4.136 13.761 1.00 95.12 87 LEU A N 1
ATOM 696 C CA . LEU A 1 87 ? 3.467 -5.293 12.951 1.00 95.12 87 LEU A CA 1
ATOM 697 C C . LEU A 1 87 ? 2.877 -5.235 11.538 1.00 95.12 87 LEU A C 1
ATOM 699 O O . LEU A 1 87 ? 3.598 -5.463 10.573 1.00 95.12 87 LEU A O 1
ATOM 703 N N . LEU A 1 88 ? 1.590 -4.910 11.396 1.00 95.56 88 LEU A N 1
ATOM 704 C CA . LEU A 1 88 ? 0.956 -4.797 10.081 1.00 95.56 88 LEU A CA 1
ATOM 705 C C . LEU A 1 88 ? 1.569 -3.659 9.259 1.00 95.56 88 LEU A C 1
ATOM 707 O O . LEU A 1 88 ? 1.840 -3.845 8.078 1.00 95.56 88 LEU A O 1
ATOM 711 N N . VAL A 1 89 ? 1.856 -2.514 9.879 1.00 95.00 89 VAL A N 1
ATOM 712 C CA . VAL A 1 89 ? 2.546 -1.401 9.214 1.00 95.00 89 VAL A CA 1
ATOM 713 C C . VAL A 1 89 ? 3.964 -1.800 8.797 1.00 95.00 89 VAL A C 1
ATOM 715 O O . VAL A 1 89 ? 4.359 -1.523 7.668 1.00 95.00 89 VAL A O 1
ATOM 718 N N . MET A 1 90 ? 4.701 -2.529 9.642 1.00 95.69 90 MET A N 1
ATOM 719 C CA . MET A 1 90 ? 6.013 -3.084 9.280 1.00 95.69 90 MET A CA 1
ATOM 720 C C . MET A 1 90 ? 5.928 -4.062 8.101 1.00 95.69 90 MET A C 1
ATOM 722 O O . MET A 1 90 ? 6.808 -4.055 7.244 1.00 95.69 90 MET A O 1
ATOM 726 N N . VAL A 1 91 ? 4.866 -4.871 8.009 1.00 97.38 91 VAL A N 1
ATOM 727 C CA . VAL A 1 91 ? 4.612 -5.727 6.838 1.00 97.38 91 VAL A CA 1
ATOM 728 C C . VAL A 1 91 ? 4.420 -4.874 5.581 1.00 97.38 91 VAL A C 1
ATOM 730 O O . VAL A 1 91 ? 5.032 -5.167 4.556 1.00 97.38 91 VAL A O 1
ATOM 733 N N . ILE A 1 92 ? 3.641 -3.788 5.656 1.00 96.94 92 ILE A N 1
ATOM 734 C CA . ILE A 1 92 ? 3.443 -2.881 4.513 1.00 96.94 92 ILE A CA 1
ATOM 735 C C . ILE A 1 92 ? 4.772 -2.243 4.086 1.00 96.94 92 ILE A C 1
ATOM 737 O O . ILE A 1 92 ? 5.106 -2.264 2.901 1.00 96.94 92 ILE A O 1
ATOM 741 N N . MET A 1 93 ? 5.565 -1.746 5.041 1.00 96.81 93 MET A N 1
ATOM 742 C CA . MET A 1 93 ? 6.906 -1.204 4.785 1.00 96.81 93 MET A CA 1
ATOM 743 C C . MET A 1 93 ? 7.830 -2.247 4.144 1.00 96.81 93 MET A C 1
ATOM 745 O O . MET A 1 93 ? 8.548 -1.935 3.198 1.00 96.81 93 MET A O 1
ATOM 749 N N . GLY A 1 94 ? 7.791 -3.497 4.612 1.00 96.75 94 GLY A N 1
ATOM 750 C CA . GLY A 1 94 ? 8.553 -4.597 4.021 1.00 96.75 94 GLY A CA 1
ATOM 751 C C . GLY A 1 94 ? 8.179 -4.836 2.558 1.00 96.75 94 GLY A C 1
ATOM 752 O O . GLY A 1 94 ? 9.060 -4.954 1.711 1.00 96.75 94 GLY A O 1
ATOM 753 N N . GLY A 1 95 ? 6.882 -4.813 2.236 1.00 96.25 95 GLY A N 1
ATOM 754 C CA . GLY A 1 95 ? 6.406 -4.863 0.852 1.00 96.25 95 GLY A CA 1
ATOM 755 C C . GLY A 1 95 ? 6.934 -3.706 -0.005 1.00 96.25 95 GLY A C 1
ATOM 756 O O . GLY A 1 95 ? 7.363 -3.929 -1.137 1.00 96.25 95 GLY A O 1
ATOM 757 N N . ALA A 1 96 ? 6.983 -2.488 0.547 1.00 95.19 96 ALA A N 1
ATOM 758 C CA . ALA A 1 96 ? 7.568 -1.316 -0.114 1.00 95.19 96 ALA A CA 1
ATOM 759 C C . ALA A 1 96 ? 9.057 -1.460 -0.395 1.00 95.19 96 ALA A C 1
ATOM 761 O O . ALA A 1 96 ? 9.500 -1.141 -1.496 1.00 95.19 96 ALA A O 1
ATOM 762 N N . LEU A 1 97 ? 9.814 -2.008 0.550 1.00 95.25 97 LEU A N 1
ATOM 763 C CA . LEU A 1 97 ? 11.238 -2.261 0.361 1.00 95.25 97 LEU A CA 1
ATOM 764 C C . LEU A 1 97 ? 11.505 -3.375 -0.659 1.00 95.25 97 LEU A C 1
ATOM 766 O O . LEU A 1 97 ? 12.436 -3.245 -1.448 1.00 95.25 97 LEU A O 1
ATOM 770 N N . ILE A 1 98 ? 10.679 -4.427 -0.701 1.00 95.56 98 ILE A N 1
ATOM 771 C CA . ILE A 1 98 ? 10.766 -5.469 -1.740 1.00 95.56 98 ILE A CA 1
ATOM 772 C C . ILE A 1 98 ? 10.537 -4.855 -3.125 1.00 95.56 98 ILE A C 1
ATOM 774 O O . ILE A 1 98 ? 11.328 -5.088 -4.040 1.00 95.56 98 ILE A O 1
ATOM 778 N N . PHE A 1 99 ? 9.490 -4.037 -3.270 1.00 94.00 99 PHE A N 1
ATOM 779 C CA . PHE A 1 99 ? 9.207 -3.337 -4.523 1.00 94.00 99 PHE A CA 1
ATOM 780 C C . PHE A 1 99 ? 10.375 -2.421 -4.918 1.00 94.00 99 PHE A C 1
ATOM 782 O O . PHE A 1 99 ? 10.847 -2.473 -6.051 1.00 94.00 99 PHE A O 1
ATOM 789 N N . ALA A 1 100 ? 10.871 -1.614 -3.976 1.00 92.88 100 ALA A N 1
ATOM 790 C CA . ALA A 1 100 ? 11.972 -0.679 -4.196 1.00 92.88 100 ALA A CA 1
ATOM 791 C C . ALA A 1 100 ? 13.271 -1.389 -4.602 1.00 92.88 100 ALA A C 1
ATOM 793 O O . ALA A 1 100 ? 13.929 -0.970 -5.550 1.00 92.88 100 ALA A O 1
ATOM 794 N N . GLY A 1 101 ? 13.620 -2.490 -3.930 1.00 93.06 101 GLY A N 1
ATOM 795 C CA . GLY A 1 101 ? 14.792 -3.301 -4.266 1.00 93.06 101 GLY A CA 1
ATOM 796 C C . GLY A 1 101 ? 14.693 -3.938 -5.654 1.00 93.06 101 GLY A C 1
ATOM 797 O O . GLY A 1 101 ? 15.700 -4.072 -6.345 1.00 93.06 101 GLY A O 1
ATOM 798 N N . GLY A 1 102 ? 13.476 -4.271 -6.093 1.00 91.00 102 GLY A N 1
ATOM 799 C CA . GLY A 1 102 ? 13.203 -4.763 -7.441 1.00 91.00 102 GLY A CA 1
ATOM 800 C C . GLY A 1 102 ? 13.085 -3.676 -8.513 1.00 91.00 102 GLY A C 1
ATOM 801 O O . GLY A 1 102 ? 13.080 -4.012 -9.694 1.00 91.00 102 GLY A O 1
ATOM 802 N N . ALA A 1 103 ? 13.001 -2.391 -8.147 1.00 89.25 103 ALA A N 1
ATOM 803 C CA . ALA A 1 103 ? 12.655 -1.310 -9.074 1.00 89.25 103 ALA A CA 1
ATOM 804 C C . ALA A 1 103 ? 13.595 -1.235 -10.286 1.00 89.25 103 ALA A C 1
ATOM 806 O O . ALA A 1 103 ? 13.121 -1.123 -11.414 1.00 89.25 103 ALA A O 1
ATOM 807 N N . GLY A 1 104 ? 14.910 -1.360 -10.077 1.00 87.75 104 GLY A N 1
ATOM 808 C CA . GLY A 1 104 ? 15.890 -1.354 -11.168 1.00 87.75 104 GLY A CA 1
ATOM 809 C C . GLY A 1 104 ? 15.717 -2.531 -12.135 1.00 87.75 104 GLY A C 1
ATOM 810 O O . GLY A 1 104 ? 15.698 -2.333 -13.349 1.00 87.75 104 GLY A O 1
ATOM 811 N N . HIS A 1 105 ? 15.517 -3.742 -11.603 1.00 87.31 105 HIS A N 1
ATOM 812 C CA . HIS A 1 105 ? 15.269 -4.948 -12.405 1.00 87.31 105 HIS A CA 1
ATOM 813 C C . HIS A 1 105 ? 13.980 -4.822 -13.215 1.00 87.31 105 HIS A C 1
ATOM 815 O O . HIS A 1 105 ? 13.984 -5.068 -14.420 1.00 87.31 105 HIS A O 1
ATOM 821 N N . ILE A 1 106 ? 12.900 -4.367 -12.576 1.00 86.38 106 ILE A N 1
ATOM 822 C CA . ILE A 1 106 ? 11.605 -4.134 -13.220 1.00 86.38 106 ILE A CA 1
ATOM 823 C C . ILE A 1 106 ? 11.744 -3.117 -14.360 1.00 86.38 106 ILE A C 1
ATOM 825 O O . ILE A 1 106 ? 11.211 -3.321 -15.449 1.00 86.38 106 ILE A O 1
ATOM 829 N N . PHE A 1 107 ? 12.478 -2.028 -14.127 1.00 84.00 107 PHE A N 1
ATOM 830 C CA . PHE A 1 107 ? 12.650 -0.959 -15.107 1.00 84.00 107 PHE A CA 1
ATOM 831 C C . PHE A 1 107 ? 13.384 -1.427 -16.375 1.00 84.00 107 PHE A C 1
ATOM 833 O O . PHE A 1 107 ? 13.024 -1.024 -17.486 1.00 84.00 107 PHE A O 1
ATOM 840 N N . GLN A 1 108 ? 14.395 -2.288 -16.208 1.00 82.94 108 GLN A N 1
ATOM 841 C CA . GLN A 1 108 ? 15.227 -2.804 -17.299 1.00 82.94 108 GLN A CA 1
ATOM 842 C C . GLN A 1 108 ? 14.586 -3.984 -18.036 1.00 82.94 108 GLN A C 1
ATOM 844 O O . GLN A 1 108 ? 14.616 -4.031 -19.263 1.00 82.94 108 GLN A O 1
ATOM 849 N N . THR A 1 109 ? 14.019 -4.938 -17.296 1.00 82.69 109 THR A N 1
ATOM 850 C CA . THR A 1 109 ? 13.605 -6.244 -17.839 1.00 82.69 109 THR A CA 1
ATOM 851 C C . THR A 1 109 ? 12.101 -6.386 -18.031 1.00 82.69 109 THR A C 1
ATOM 853 O O . THR A 1 109 ? 11.668 -7.336 -18.676 1.00 82.69 109 THR A O 1
ATOM 856 N N . LEU A 1 110 ? 11.301 -5.467 -17.476 1.00 77.56 110 LEU A N 1
ATOM 857 C CA . LEU A 1 110 ? 9.837 -5.563 -17.408 1.00 77.56 110 LEU A CA 1
ATOM 858 C C . LEU A 1 110 ? 9.318 -6.783 -16.632 1.00 77.56 110 LEU A C 1
ATOM 860 O O . LEU A 1 110 ? 8.121 -7.074 -16.655 1.00 77.56 110 LEU A O 1
ATOM 864 N N . ASP A 1 111 ? 10.187 -7.483 -15.905 1.00 83.94 111 ASP A N 1
ATOM 865 C CA . ASP A 1 111 ? 9.769 -8.541 -15.004 1.00 83.94 111 ASP A CA 1
ATOM 866 C C . ASP A 1 111 ? 9.196 -7.938 -13.715 1.00 83.94 111 ASP A C 1
ATOM 868 O O . ASP A 1 111 ? 9.918 -7.497 -12.819 1.00 83.94 111 ASP A O 1
ATOM 872 N N . LEU A 1 112 ? 7.865 -7.937 -13.632 1.00 85.06 112 LEU A N 1
ATOM 873 C CA . LEU A 1 112 ? 7.098 -7.414 -12.502 1.00 85.06 112 LEU A CA 1
ATOM 874 C C . LEU A 1 112 ? 7.057 -8.358 -11.290 1.00 85.06 112 LEU A C 1
ATOM 876 O O . LEU A 1 112 ? 6.332 -8.060 -10.341 1.00 85.06 112 LEU A O 1
ATOM 880 N N . SER A 1 113 ? 7.806 -9.466 -11.282 1.00 86.62 113 SER A N 1
ATOM 881 C CA . SER A 1 113 ? 7.799 -10.457 -10.195 1.00 86.62 113 SER A CA 1
ATOM 882 C C . SER A 1 113 ? 8.007 -9.818 -8.815 1.00 86.62 113 SER A C 1
ATOM 884 O O . SER A 1 113 ? 7.141 -9.919 -7.942 1.00 86.62 113 SER A O 1
ATOM 886 N N . PHE A 1 114 ? 9.096 -9.067 -8.634 1.00 87.50 114 PHE A N 1
ATOM 887 C CA . PHE A 1 114 ? 9.371 -8.323 -7.398 1.00 87.50 114 PHE A CA 1
ATOM 888 C C . PHE A 1 114 ? 8.300 -7.274 -7.091 1.00 87.50 114 PHE A C 1
ATOM 890 O O . PHE A 1 114 ? 7.909 -7.109 -5.934 1.00 87.50 114 PHE A O 1
ATOM 897 N N . GLY A 1 115 ? 7.798 -6.597 -8.128 1.00 89.12 115 GLY A N 1
ATOM 898 C CA . GLY A 1 115 ? 6.761 -5.581 -7.994 1.00 89.12 115 GLY A CA 1
ATOM 899 C C . GLY A 1 115 ? 5.478 -6.173 -7.419 1.00 89.12 115 GLY A C 1
ATOM 900 O O . GLY A 1 115 ? 4.925 -5.647 -6.458 1.00 89.12 115 GLY A O 1
ATOM 901 N N . ILE A 1 116 ? 5.047 -7.319 -7.938 1.00 90.31 116 ILE A N 1
ATOM 902 C CA . ILE A 1 116 ? 3.835 -8.009 -7.493 1.00 90.31 116 ILE A CA 1
ATOM 903 C C . ILE A 1 116 ? 3.999 -8.621 -6.120 1.00 90.31 116 ILE A C 1
ATOM 905 O O . ILE A 1 116 ? 3.087 -8.496 -5.307 1.00 90.31 116 ILE A O 1
ATOM 909 N N . VAL A 1 117 ? 5.141 -9.242 -5.828 1.00 93.62 117 VAL A N 1
ATOM 910 C CA . VAL A 1 117 ? 5.400 -9.779 -4.488 1.00 93.62 117 VAL A CA 1
ATOM 911 C C . VAL A 1 117 ? 5.336 -8.653 -3.457 1.00 93.62 117 VAL A C 1
ATOM 913 O O . VAL A 1 117 ? 4.590 -8.764 -2.482 1.00 93.62 117 VAL A O 1
ATOM 916 N N . GLY A 1 118 ? 6.038 -7.541 -3.701 1.00 94.19 118 GLY A N 1
ATOM 917 C CA . GLY A 1 118 ? 5.991 -6.365 -2.832 1.00 94.19 118 GLY A CA 1
ATOM 918 C C . GLY A 1 118 ? 4.570 -5.821 -2.675 1.00 94.19 118 GLY A C 1
ATOM 919 O O . GLY A 1 118 ? 4.113 -5.583 -1.557 1.00 94.19 118 GLY A O 1
ATOM 920 N N . TRP A 1 119 ? 3.832 -5.719 -3.782 1.00 92.44 119 TRP A N 1
ATOM 921 C CA . TRP A 1 119 ? 2.453 -5.238 -3.797 1.00 92.44 119 TRP A CA 1
ATOM 922 C C . TRP A 1 119 ? 1.498 -6.123 -2.991 1.00 92.44 119 TRP A C 1
ATOM 924 O O . TRP A 1 119 ? 0.726 -5.623 -2.172 1.00 92.44 119 TRP A O 1
ATOM 934 N N . VAL A 1 120 ? 1.585 -7.444 -3.160 1.00 95.62 120 VAL A N 1
ATOM 935 C CA . VAL A 1 120 ? 0.791 -8.419 -2.403 1.00 95.62 120 VAL A CA 1
ATOM 936 C C . VAL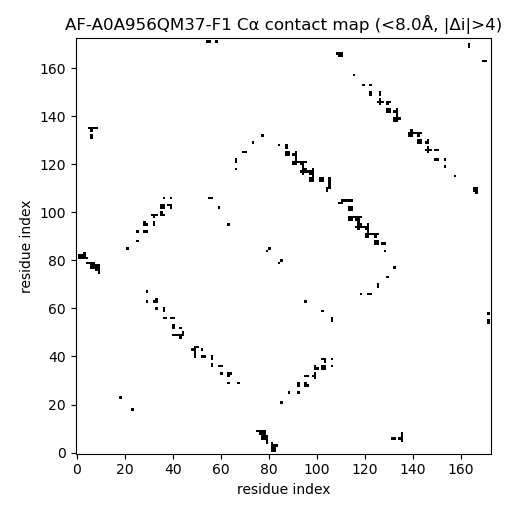 A 1 120 ? 1.076 -8.286 -0.911 1.00 95.62 120 VAL A C 1
ATOM 938 O O . VAL A 1 120 ? 0.134 -8.211 -0.122 1.00 95.62 120 VAL A O 1
ATOM 941 N N . VAL A 1 121 ? 2.349 -8.192 -0.513 1.00 97.25 121 VAL A N 1
ATOM 942 C CA . VAL A 1 121 ? 2.735 -8.026 0.898 1.00 97.25 121 VAL A CA 1
ATOM 943 C C . VAL A 1 121 ? 2.119 -6.751 1.488 1.00 97.25 121 VAL A C 1
ATOM 945 O O . VAL A 1 121 ? 1.492 -6.811 2.550 1.00 97.25 121 VAL A O 1
ATOM 948 N N . MET A 1 122 ? 2.199 -5.620 0.775 1.00 96.25 122 MET A N 1
ATOM 949 C CA . MET A 1 122 ? 1.542 -4.376 1.195 1.00 96.25 122 MET A CA 1
ATOM 950 C C . MET A 1 122 ? 0.030 -4.554 1.362 1.00 96.25 122 MET A C 1
ATOM 952 O O . MET A 1 122 ? -0.542 -4.149 2.375 1.00 96.25 122 MET A O 1
ATOM 956 N N . ARG A 1 123 ? -0.642 -5.168 0.377 1.00 95.38 123 ARG A N 1
ATOM 957 C CA . ARG A 1 123 ? -2.098 -5.344 0.419 1.00 95.38 123 ARG A CA 1
ATOM 958 C C . ARG A 1 123 ? -2.539 -6.269 1.538 1.00 95.38 123 ARG A C 1
ATOM 960 O O . ARG A 1 123 ? -3.567 -5.992 2.142 1.00 95.38 123 ARG A O 1
ATOM 967 N N . LEU A 1 124 ? -1.784 -7.318 1.853 1.00 96.88 124 LEU A N 1
ATOM 968 C CA . LEU A 1 124 ? -2.104 -8.201 2.975 1.00 96.88 124 LEU A CA 1
ATOM 969 C C . LEU A 1 124 ? -2.062 -7.446 4.308 1.00 96.88 124 LEU A C 1
ATOM 971 O O . LEU A 1 124 ? -3.000 -7.560 5.100 1.00 96.88 124 LEU A O 1
ATOM 975 N N . GLY A 1 125 ? -1.035 -6.615 4.519 1.00 96.19 125 GLY A N 1
ATOM 976 C CA . GLY A 1 125 ? -0.971 -5.726 5.682 1.00 96.19 125 GLY A CA 1
ATOM 977 C C . GLY A 1 125 ? -2.166 -4.768 5.734 1.00 96.19 125 GLY A C 1
ATOM 978 O O . GLY A 1 125 ? -2.844 -4.664 6.758 1.00 96.19 125 GLY A O 1
ATOM 979 N N . MET A 1 126 ? -2.493 -4.146 4.598 1.00 96.31 126 MET A N 1
ATOM 980 C CA . MET A 1 126 ? -3.600 -3.196 4.478 1.00 96.31 126 MET A CA 1
ATOM 981 C C . MET A 1 126 ? -4.979 -3.831 4.716 1.00 96.31 126 MET A C 1
ATOM 983 O O . MET A 1 126 ? -5.815 -3.275 5.427 1.00 96.31 126 MET A O 1
ATOM 987 N N . ILE A 1 127 ? -5.229 -5.012 4.147 1.00 96.81 127 ILE A N 1
ATOM 988 C CA . ILE A 1 127 ? -6.452 -5.790 4.379 1.00 96.81 127 ILE A CA 1
ATOM 989 C C . ILE A 1 127 ? -6.554 -6.140 5.864 1.00 96.81 127 ILE A C 1
ATOM 991 O O . ILE A 1 127 ? -7.622 -5.981 6.450 1.00 96.81 127 ILE A O 1
ATOM 995 N N . GLY A 1 128 ? -5.449 -6.548 6.496 1.00 95.88 128 GLY A N 1
ATOM 996 C CA . GLY A 1 128 ? -5.397 -6.801 7.936 1.00 95.88 128 GLY A CA 1
ATOM 997 C C . GLY A 1 128 ? -5.827 -5.589 8.769 1.00 95.88 128 GLY A C 1
ATOM 998 O O . GLY A 1 128 ? -6.641 -5.730 9.686 1.00 95.88 128 GLY A O 1
ATOM 999 N N . LEU A 1 129 ? -5.349 -4.391 8.414 1.00 95.38 129 LEU A N 1
ATOM 1000 C CA . LEU A 1 129 ? -5.740 -3.135 9.061 1.00 95.38 129 LEU A CA 1
ATOM 1001 C C . LEU A 1 129 ? -7.239 -2.842 8.899 1.00 95.38 129 LEU A C 1
ATOM 1003 O O . LEU A 1 129 ? -7.926 -2.590 9.891 1.00 95.38 129 LEU A O 1
ATOM 1007 N N . TRP A 1 130 ? -7.783 -2.958 7.685 1.00 95.81 130 TRP A N 1
ATOM 1008 C CA . TRP A 1 130 ? -9.212 -2.733 7.433 1.00 95.81 130 TRP A CA 1
ATOM 1009 C C . TRP A 1 130 ? -10.117 -3.764 8.113 1.00 95.81 130 TRP A C 1
ATOM 1011 O O . TRP A 1 130 ? -11.133 -3.401 8.706 1.00 95.81 130 TRP A O 1
ATOM 1021 N N . LEU A 1 131 ? -9.749 -5.047 8.093 1.00 95.25 131 LEU A N 1
ATOM 1022 C CA . LEU A 1 131 ? -10.493 -6.099 8.796 1.00 95.25 131 LEU A CA 1
ATOM 1023 C C . LEU A 1 131 ? -10.502 -5.867 10.307 1.00 95.25 131 LEU A C 1
ATOM 1025 O O . LEU A 1 131 ? -11.497 -6.146 10.978 1.00 95.25 131 LEU A O 1
ATOM 1029 N N . ARG A 1 132 ? -9.411 -5.326 10.852 1.00 93.06 132 ARG A N 1
ATOM 1030 C CA . ARG A 1 132 ? -9.357 -4.924 12.253 1.00 93.06 132 ARG A CA 1
ATOM 1031 C C . ARG A 1 132 ? -10.253 -3.718 12.531 1.00 93.06 132 ARG A C 1
ATOM 1033 O O . ARG A 1 132 ? -11.011 -3.758 13.499 1.00 93.06 132 ARG A O 1
ATOM 1040 N N . ALA A 1 133 ? -10.208 -2.687 11.690 1.00 93.38 133 ALA A N 1
ATOM 1041 C CA . ALA A 1 133 ? -11.066 -1.509 11.815 1.00 93.38 133 ALA A CA 1
ATOM 1042 C C . ALA A 1 133 ? -12.558 -1.828 11.684 1.00 93.38 133 ALA A C 1
ATOM 1044 O O . ALA A 1 133 ? -13.389 -1.149 12.279 1.00 93.38 133 ALA A O 1
ATOM 1045 N N . ALA A 1 134 ? -12.915 -2.936 11.031 1.00 92.88 134 ALA A N 1
ATOM 1046 C CA . ALA A 1 134 ? -14.297 -3.401 10.977 1.00 92.88 134 ALA A CA 1
ATOM 1047 C C . ALA A 1 134 ? -14.891 -3.773 12.354 1.00 92.88 134 ALA A C 1
ATOM 1049 O O . ALA A 1 134 ? -16.102 -3.971 12.462 1.00 92.88 134 ALA A O 1
ATOM 1050 N N . ARG A 1 135 ? -14.061 -3.876 13.403 1.00 90.12 135 ARG A N 1
ATOM 1051 C CA . ARG A 1 135 ? -14.500 -4.077 14.793 1.00 90.12 135 ARG A CA 1
ATOM 1052 C C . ARG A 1 135 ? -14.927 -2.775 15.482 1.00 90.12 135 ARG A C 1
ATOM 1054 O O . ARG A 1 135 ? -15.514 -2.849 16.557 1.00 90.12 135 ARG A O 1
ATOM 1061 N N . VAL A 1 136 ? -14.651 -1.612 14.888 1.00 89.75 136 VAL A N 1
ATOM 1062 C CA . VAL A 1 136 ? -15.079 -0.311 15.417 1.00 89.75 136 VAL A CA 1
ATOM 1063 C C . VAL A 1 136 ? -16.580 -0.123 15.147 1.00 89.75 136 VAL A C 1
ATOM 1065 O O . VAL A 1 136 ? -17.010 -0.251 13.992 1.00 89.75 136 VAL A O 1
ATOM 1068 N N . PRO A 1 137 ? -17.402 0.169 16.176 1.00 87.31 137 PRO A N 1
ATOM 1069 C CA . PRO A 1 137 ? -18.829 0.427 15.998 1.00 87.31 137 PRO A CA 1
ATOM 1070 C C . PRO A 1 137 ? -19.080 1.539 14.969 1.00 87.31 137 PRO A C 1
ATOM 1072 O O . PRO A 1 137 ? -18.363 2.531 14.932 1.00 87.31 137 PRO A O 1
ATOM 1075 N N . GLY A 1 138 ? -20.083 1.362 14.105 1.00 89.75 138 GLY A N 1
ATOM 1076 C CA . GLY A 1 138 ? -20.443 2.340 13.066 1.00 89.75 138 GLY A CA 1
ATOM 1077 C C . GLY A 1 138 ? -19.646 2.247 11.756 1.00 89.75 138 GLY A C 1
ATOM 1078 O O . GLY A 1 138 ? -20.184 2.595 10.710 1.00 89.75 138 GLY A O 1
ATOM 1079 N N . TYR A 1 139 ? -18.430 1.686 11.757 1.00 91.75 139 TYR A N 1
ATOM 1080 C CA . TYR A 1 139 ? -17.562 1.651 10.564 1.00 91.75 139 TYR A CA 1
ATOM 1081 C C . TYR A 1 139 ? -17.460 0.282 9.878 1.00 91.75 139 TYR A C 1
ATOM 1083 O O . TYR A 1 139 ? -16.893 0.171 8.790 1.00 91.75 139 TYR A O 1
ATOM 1091 N N . ARG A 1 140 ? -18.058 -0.766 10.465 1.00 91.94 140 ARG A N 1
ATOM 1092 C CA . ARG A 1 140 ? -17.943 -2.162 10.004 1.00 91.94 140 ARG A CA 1
ATOM 1093 C C . ARG A 1 140 ? -18.156 -2.341 8.501 1.00 91.94 140 ARG A C 1
ATOM 1095 O O . ARG A 1 140 ? -17.315 -2.932 7.831 1.00 91.94 140 ARG A O 1
ATOM 1102 N N . THR A 1 141 ? -19.274 -1.852 7.968 1.00 94.25 141 THR A N 1
ATOM 1103 C CA . THR A 1 141 ? -19.622 -2.029 6.549 1.00 94.25 141 THR A CA 1
ATOM 1104 C C . THR A 1 141 ? -18.611 -1.346 5.633 1.00 94.25 141 THR A C 1
ATOM 1106 O O . THR A 1 141 ? -18.171 -1.949 4.657 1.00 94.25 141 THR A O 1
ATOM 1109 N N . THR A 1 142 ? -18.208 -0.117 5.957 1.00 93.88 142 THR A N 1
ATOM 1110 C CA . THR A 1 142 ? -17.215 0.643 5.190 1.00 93.88 142 THR A CA 1
ATOM 1111 C C . THR A 1 142 ? -15.869 -0.072 5.194 1.00 93.88 142 THR A C 1
ATOM 1113 O O . THR A 1 142 ? -15.322 -0.349 4.130 1.00 93.88 142 THR A O 1
ATOM 1116 N N . CYS A 1 143 ? -15.376 -0.475 6.365 1.00 94.81 143 CYS A N 1
ATOM 1117 C CA . CYS A 1 143 ? -14.104 -1.181 6.490 1.00 94.81 143 CYS A CA 1
ATOM 1118 C C . CYS A 1 143 ? -14.090 -2.520 5.737 1.00 94.81 143 CYS A C 1
ATOM 1120 O O . CYS A 1 143 ? -13.115 -2.832 5.058 1.00 94.81 143 CYS A O 1
ATOM 1122 N N . LEU A 1 144 ? -15.180 -3.297 5.797 1.00 96.12 144 LEU A N 1
ATOM 1123 C CA . LEU A 1 144 ? -15.292 -4.549 5.042 1.00 96.12 144 LEU A CA 1
ATOM 1124 C C . LEU A 1 144 ? -15.335 -4.314 3.528 1.00 96.12 144 LEU A C 1
ATOM 1126 O O . LEU A 1 144 ? -14.746 -5.095 2.785 1.00 96.12 144 LEU A O 1
ATOM 1130 N N . ARG A 1 145 ? -15.984 -3.239 3.061 1.00 95.81 145 ARG A N 1
ATOM 1131 C CA . ARG A 1 145 ? -15.976 -2.855 1.641 1.00 95.81 145 ARG A CA 1
ATOM 1132 C C . ARG A 1 145 ? -14.578 -2.467 1.167 1.00 95.81 145 ARG A C 1
ATOM 1134 O O . ARG A 1 145 ? -14.181 -2.921 0.101 1.00 95.81 145 ARG A O 1
ATOM 1141 N N . TYR A 1 146 ? -13.819 -1.704 1.957 1.00 94.56 146 TYR A N 1
ATOM 1142 C CA . TYR A 1 146 ? -12.417 -1.402 1.644 1.00 94.56 146 TYR A CA 1
ATOM 1143 C C . TYR A 1 146 ? -11.562 -2.672 1.602 1.00 94.56 146 TYR A C 1
ATOM 1145 O O . TYR A 1 146 ? -10.867 -2.899 0.615 1.00 94.56 146 TYR A O 1
ATOM 1153 N N . ALA A 1 147 ? -11.659 -3.540 2.615 1.00 96.25 147 ALA A N 1
ATOM 1154 C CA . ALA A 1 147 ? -10.924 -4.806 2.643 1.00 96.25 147 ALA A CA 1
ATOM 1155 C C . ALA A 1 147 ? -11.250 -5.690 1.424 1.00 96.25 147 ALA A C 1
ATOM 1157 O O . ALA A 1 147 ? -10.341 -6.174 0.752 1.00 96.25 147 ALA A O 1
ATOM 1158 N N . ALA A 1 148 ? -12.538 -5.859 1.107 1.00 96.44 148 ALA A N 1
ATOM 1159 C CA . ALA A 1 148 ? -12.987 -6.645 -0.038 1.00 96.44 148 ALA A CA 1
ATOM 1160 C C . ALA A 1 148 ? -12.564 -6.013 -1.371 1.00 96.44 148 ALA A C 1
ATOM 1162 O O . ALA A 1 148 ? -12.067 -6.717 -2.243 1.00 96.44 148 ALA A O 1
ATOM 1163 N N . GLY A 1 149 ? -12.703 -4.694 -1.521 1.00 95.38 149 GLY A N 1
ATOM 1164 C CA . GLY A 1 149 ? -12.286 -3.975 -2.724 1.00 95.38 149 GLY A CA 1
ATOM 1165 C C . GLY A 1 149 ? -10.787 -4.111 -2.985 1.00 95.38 149 GLY A C 1
ATOM 1166 O O . GLY A 1 149 ? -10.381 -4.404 -4.107 1.00 95.38 149 GLY A O 1
ATOM 1167 N N . ILE A 1 150 ? -9.966 -3.990 -1.937 1.00 94.69 150 ILE A N 1
ATOM 1168 C CA . ILE A 1 150 ? -8.519 -4.210 -2.026 1.00 94.69 150 ILE A CA 1
A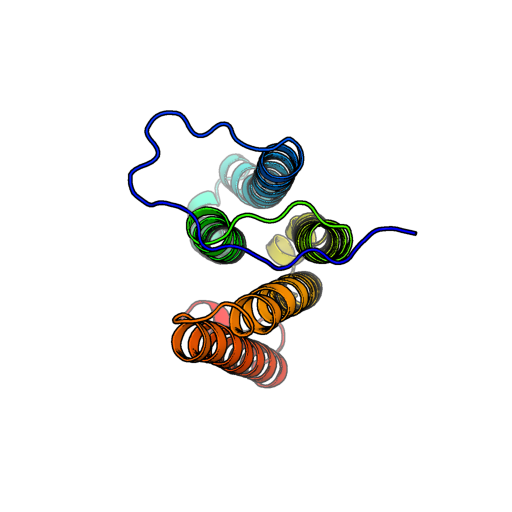TOM 1169 C C . ILE A 1 150 ? -8.212 -5.663 -2.407 1.00 94.69 150 ILE A C 1
ATOM 1171 O O . ILE A 1 150 ? -7.379 -5.888 -3.281 1.00 94.69 150 ILE A O 1
ATOM 1175 N N . ALA A 1 151 ? -8.883 -6.640 -1.793 1.00 95.94 151 ALA A N 1
ATOM 1176 C CA . ALA A 1 151 ? -8.674 -8.055 -2.092 1.00 95.94 151 ALA A CA 1
ATOM 1177 C C . ALA A 1 151 ? -9.060 -8.408 -3.537 1.00 95.94 151 ALA A C 1
ATOM 1179 O O . ALA A 1 151 ? -8.286 -9.056 -4.236 1.00 95.94 151 ALA A O 1
ATOM 1180 N N . VAL A 1 152 ? -10.218 -7.938 -4.010 1.00 96.06 152 VAL A N 1
ATOM 1181 C CA . VAL A 1 152 ? -10.684 -8.150 -5.388 1.00 96.06 152 VAL A CA 1
ATOM 1182 C C . VAL A 1 152 ? -9.726 -7.506 -6.383 1.00 96.06 152 VAL A C 1
ATOM 1184 O O . VAL A 1 152 ? -9.310 -8.164 -7.333 1.00 96.06 152 VAL A O 1
ATOM 1187 N N . ALA A 1 153 ? -9.321 -6.256 -6.143 1.00 92.69 153 ALA A N 1
ATOM 1188 C CA . ALA A 1 153 ? -8.338 -5.587 -6.987 1.00 92.69 153 ALA A CA 1
ATOM 1189 C C . ALA A 1 153 ? -7.011 -6.356 -7.006 1.00 92.69 153 ALA A C 1
ATOM 1191 O O . ALA A 1 153 ? -6.437 -6.555 -8.071 1.00 92.69 153 ALA A O 1
ATOM 1192 N N . GLN A 1 154 ? -6.535 -6.836 -5.854 1.00 93.81 154 GLN A N 1
ATOM 1193 C CA . GLN A 1 154 ? -5.296 -7.606 -5.780 1.00 93.81 154 GLN A CA 1
ATOM 1194 C C . GLN A 1 154 ? -5.387 -8.928 -6.549 1.00 93.81 154 GLN A C 1
ATOM 1196 O O . GLN A 1 154 ? -4.443 -9.286 -7.249 1.00 93.81 154 GLN A O 1
ATOM 1201 N N . ILE A 1 155 ? -6.514 -9.638 -6.455 1.00 94.12 155 ILE A N 1
ATOM 1202 C CA . ILE A 1 155 ? -6.752 -10.854 -7.239 1.00 94.12 155 ILE A CA 1
ATOM 1203 C C . ILE A 1 155 ? -6.743 -10.521 -8.729 1.00 94.12 155 ILE A C 1
ATOM 1205 O O . ILE A 1 155 ? -6.065 -11.211 -9.482 1.00 94.12 155 ILE A O 1
ATOM 1209 N N . ALA A 1 156 ? -7.428 -9.453 -9.147 1.00 90.50 156 ALA A N 1
ATOM 1210 C CA . ALA A 1 156 ? -7.433 -9.018 -10.539 1.00 90.50 156 ALA A CA 1
ATOM 1211 C C . ALA A 1 156 ? -6.011 -8.727 -11.043 1.00 90.50 156 ALA A C 1
ATOM 1213 O O . ALA A 1 156 ? -5.628 -9.249 -12.081 1.00 90.50 156 ALA A O 1
ATOM 1214 N N . TRP A 1 157 ? -5.191 -7.999 -10.278 1.00 88.00 157 TRP A N 1
ATOM 1215 C CA . TRP A 1 157 ? -3.786 -7.747 -10.622 1.00 88.00 157 TRP A CA 1
ATOM 1216 C C . TRP A 1 157 ? -2.955 -9.030 -10.734 1.00 88.00 157 TRP A C 1
ATOM 1218 O O . TRP A 1 157 ? -2.196 -9.178 -11.690 1.00 88.00 157 TRP A O 1
ATOM 1228 N N . CYS A 1 158 ? -3.109 -9.972 -9.798 1.00 90.50 158 CYS A N 1
ATOM 1229 C CA . CYS A 1 158 ? -2.426 -11.264 -9.877 1.00 90.50 158 CYS A CA 1
ATOM 1230 C C . CYS A 1 158 ? -2.866 -12.057 -11.114 1.00 90.50 158 CYS A C 1
ATOM 1232 O O . CYS A 1 158 ? -2.025 -12.604 -11.819 1.00 90.50 158 CYS A O 1
ATOM 1234 N N . VAL A 1 159 ? -4.170 -12.099 -11.402 1.00 89.50 159 VAL A N 1
ATOM 1235 C CA . VAL A 1 159 ? -4.712 -12.770 -12.591 1.00 89.50 159 VAL A CA 1
ATOM 1236 C C . VAL A 1 159 ? -4.162 -12.129 -13.858 1.00 89.50 159 VAL A C 1
ATOM 1238 O O . VAL A 1 159 ? -3.656 -12.852 -14.708 1.00 89.50 159 VAL A O 1
ATOM 1241 N N .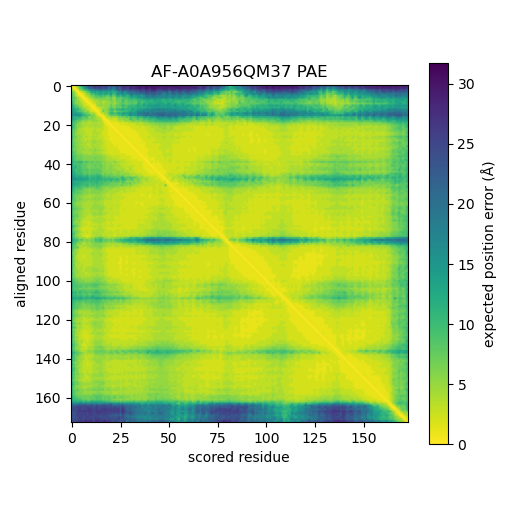 THR A 1 160 ? -4.184 -10.797 -13.966 1.00 84.38 160 THR A N 1
ATOM 1242 C CA . THR A 1 160 ? -3.590 -10.073 -15.097 1.00 84.38 160 THR A CA 1
ATOM 1243 C C . THR A 1 160 ? -2.118 -10.427 -15.260 1.00 84.38 160 THR A C 1
ATOM 1245 O O . THR A 1 160 ? -1.676 -10.646 -16.381 1.00 84.38 160 THR A O 1
ATOM 1248 N N . TYR A 1 161 ? -1.368 -10.564 -14.163 1.00 84.00 161 TYR A N 1
ATOM 1249 C CA . TYR A 1 161 ? 0.038 -10.937 -14.247 1.00 84.00 161 TYR A CA 1
ATOM 1250 C C . TYR A 1 161 ? 0.298 -12.331 -14.791 1.00 84.00 161 TYR A C 1
ATOM 1252 O O . TYR A 1 161 ? 1.165 -12.496 -15.642 1.00 84.00 161 TYR A O 1
ATOM 1260 N N . PHE A 1 162 ? -0.453 -13.324 -14.322 1.00 85.00 162 PHE A N 1
ATOM 1261 C CA . PHE A 1 162 ? -0.291 -14.697 -14.794 1.00 85.00 162 PHE A CA 1
ATOM 1262 C C . PHE A 1 162 ? -0.929 -14.938 -16.168 1.00 85.00 162 PHE A C 1
ATOM 1264 O O . PHE A 1 162 ? -0.531 -15.868 -16.865 1.00 85.00 162 PHE A O 1
ATOM 1271 N N . ALA A 1 163 ? -1.918 -14.129 -16.555 1.00 83.62 163 ALA A N 1
ATOM 1272 C CA . ALA A 1 163 ? -2.576 -14.217 -17.855 1.00 83.62 163 ALA A CA 1
ATOM 1273 C C . ALA A 1 163 ? -1.817 -13.465 -18.960 1.00 83.62 163 ALA A C 1
ATOM 1275 O O . ALA A 1 163 ? -1.894 -13.853 -20.126 1.00 83.62 163 ALA A O 1
ATOM 1276 N N . ALA A 1 164 ? -1.098 -12.392 -18.621 1.00 74.81 164 ALA A N 1
ATOM 1277 C CA . ALA A 1 164 ? -0.276 -11.656 -19.569 1.00 74.81 164 ALA A CA 1
ATOM 1278 C C . ALA A 1 164 ? 1.043 -12.396 -19.836 1.00 74.81 164 ALA A C 1
ATOM 1280 O O . ALA A 1 164 ? 1.683 -12.916 -18.923 1.00 74.81 164 ALA A O 1
ATOM 1281 N N . ALA A 1 165 ? 1.483 -12.416 -21.096 1.00 64.19 165 ALA A N 1
ATOM 1282 C CA . ALA A 1 165 ? 2.800 -12.946 -21.425 1.00 64.19 165 ALA A CA 1
ATOM 1283 C C . ALA A 1 165 ? 3.896 -12.118 -20.711 1.00 64.19 165 ALA A C 1
ATOM 1285 O O . ALA A 1 165 ? 3.779 -10.884 -20.665 1.00 64.19 165 ALA A O 1
ATOM 1286 N N . PRO A 1 166 ? 4.962 -12.754 -20.184 1.00 60.09 166 PRO A N 1
ATOM 1287 C CA . PRO A 1 166 ? 6.093 -12.044 -19.590 1.00 60.09 166 PRO A CA 1
ATOM 1288 C C . PRO A 1 166 ? 6.631 -10.979 -20.558 1.00 60.09 166 PRO A C 1
ATOM 1290 O O . PRO A 1 166 ? 6.933 -11.288 -21.709 1.00 60.09 166 PRO A O 1
ATOM 1293 N N . GLY A 1 167 ? 6.700 -9.720 -20.117 1.00 57.47 167 GLY A N 1
ATOM 1294 C CA . GLY A 1 167 ? 7.173 -8.597 -20.939 1.00 57.47 167 GLY A CA 1
ATOM 1295 C C . GLY A 1 167 ? 6.167 -8.030 -21.954 1.00 57.47 167 GLY A C 1
ATOM 1296 O O . GLY A 1 167 ? 6.556 -7.210 -22.784 1.00 57.47 167 GLY A O 1
ATOM 1297 N N . SER A 1 168 ? 4.887 -8.429 -21.927 1.00 58.88 168 SER A N 1
ATOM 1298 C CA . SER A 1 168 ? 3.897 -7.872 -22.861 1.00 58.88 168 SER A CA 1
ATOM 1299 C C . SER A 1 168 ? 3.577 -6.399 -22.571 1.00 58.88 168 SER A C 1
ATOM 1301 O O . SER A 1 168 ? 3.404 -5.992 -21.422 1.00 58.88 168 SER A O 1
ATOM 1303 N N . ALA A 1 169 ? 3.413 -5.600 -23.629 1.00 54.91 169 ALA A N 1
ATOM 1304 C CA . ALA A 1 169 ? 3.019 -4.193 -23.530 1.00 54.91 169 ALA A CA 1
ATOM 1305 C C . ALA A 1 169 ? 1.577 -3.981 -23.015 1.00 54.91 169 ALA A C 1
ATOM 1307 O O . ALA A 1 169 ? 1.184 -2.846 -22.769 1.00 54.91 169 ALA A O 1
ATOM 1308 N N . VAL A 1 170 ? 0.803 -5.057 -22.813 1.00 55.69 170 VAL A N 1
ATOM 1309 C CA . VAL A 1 170 ? -0.575 -5.019 -22.286 1.00 55.69 170 VAL A CA 1
ATOM 1310 C C . VAL A 1 170 ? -0.631 -4.437 -20.869 1.00 55.69 170 VAL A C 1
ATOM 1312 O O . VAL A 1 170 ? -1.656 -3.909 -20.469 1.00 55.69 170 VAL A O 1
ATOM 1315 N N . PHE A 1 171 ? 0.473 -4.452 -20.115 1.00 51.91 171 PHE A N 1
ATOM 1316 C CA . PHE A 1 171 ? 0.537 -3.757 -18.823 1.00 51.91 171 PHE A CA 1
ATOM 1317 C C . PHE A 1 171 ? 0.557 -2.221 -18.935 1.00 51.91 171 PHE A C 1
ATOM 1319 O O . PHE A 1 171 ? 0.404 -1.550 -17.916 1.00 51.91 171 PHE A O 1
ATOM 1326 N N . TYR A 1 172 ? 0.755 -1.673 -20.140 1.00 46.75 172 TYR A N 1
ATOM 1327 C CA . TYR A 1 172 ? 0.888 -0.236 -20.407 1.00 46.75 172 TYR A CA 1
ATOM 1328 C C . TYR A 1 172 ? -0.218 0.357 -21.298 1.00 46.75 172 TYR A C 1
ATOM 1330 O O . TYR A 1 172 ? -0.233 1.577 -21.464 1.00 46.75 172 TYR A O 1
ATOM 1338 N N . ALA A 1 173 ? -1.090 -0.468 -21.892 1.00 43.72 173 ALA A N 1
ATOM 1339 C CA . ALA A 1 173 ? -2.176 -0.051 -22.792 1.00 43.72 173 ALA A CA 1
ATOM 1340 C C . ALA A 1 173 ? -3.530 -0.067 -22.072 1.00 43.72 173 ALA A C 1
ATOM 1342 O O . ALA A 1 173 ? -4.315 0.881 -22.294 1.00 43.72 173 ALA A O 1
#

Foldseek 3Di:
DWDPDQKDWDDPPDPDDDDDPLNVVLVVLLVLLLVLLVVLLVVCVVVPNNVVLVLVSVLLNVLSVVLNVLVVVLVNTIDDDTPLLSVLSVQLSVLSVQLSVCNNVCSPFVQCPSVLSSSVSSLVSSLSSLCSCLPYPPCVVVSVCSSVVSVVVNVVVVCCNVVDDRPDCVSRD

Secondary structure (DSSP, 8-state):
----PPPEEPPTT-TTPPPPHHHHHHHHHHHHHHHHHHHHHHHHHHTT-HHHHHHHHHHHHHHHHHHHHHHHHHHHHEE--SHHHHHHHHHHHHHHHHHHHHHHHHHHH---HHHHHHHHHHHHHHHHHHHHHTTSTTTHHHHHHHHHHHHHHHHHHHHHHHHSPTT-GGGT-

Radius of gyration: 17.71 Å; Cα contacts (8 Å, |Δi|>4): 182; chains: 1; bounding box: 42×36×51 Å

Solvent-accessible surface area (backbone atoms only — not comparable to full-atom values): 9398 Å² total; per-residue (Å²): 134,84,66,86,64,84,62,41,75,48,71,92,81,63,87,81,77,76,81,49,76,66,56,54,50,49,52,51,54,51,51,52,28,48,49,39,41,49,53,53,42,52,54,27,46,75,72,73,43,32,77,79,39,39,66,60,41,52,55,57,45,50,50,55,50,51,56,50,51,54,50,52,55,48,60,63,47,37,47,78,87,31,62,68,54,53,51,32,51,50,40,26,52,48,11,43,49,42,24,25,73,28,28,59,55,28,70,75,64,50,52,50,64,40,45,50,53,11,48,50,39,25,48,54,21,51,33,53,51,25,57,55,46,30,71,31,85,95,39,29,69,60,24,46,48,51,26,48,51,52,50,52,51,51,50,51,53,52,49,52,57,76,72,44,62,90,65,50,67,75,85,79,112

Mean predicted aligned error: 5.8 Å

Sequence (173 aa):
MSKLTPLTARDPDEHHRAATTLELFFDLISVIAIAAVTVGLHHAIAEGHGIEALPRFVFLFLAIWWAWMNFTWFASAFDSDDTLYRLLVMVIMGGALIFAGGAGHIFQTLDLSFGIVGWVVMRLGMIGLWLRAARVPGYRTTCLRYAAGIAVAQIAWCVTYFAAAPGSAVFYA

Nearest PDB structures (foldseek):
  5vre-assembly1_D  TM=7.349E-01  e=1.771E-01  Chamaesiphon minutus PCC 6605
  8dt0-assembly2_B  TM=2.547E-01  e=4.324E-01  synthetic construct
  1x8z-assembly1_A-2  TM=2.621E-01  e=2.990E+00  Arabidopsis thaliana
  1x8z-assembly3_A  TM=2.621E-01  e=2.990E+00  Arabidopsis thaliana
  6s18-assembly1_B  TM=3.150E-01  e=7.300E+00  Pseudomonas putida KT2440